Protein AF-A0A7S0M9X7-F1 (afdb_monomer_lite)

Organism: NCBI:txid233186

Structure (mmCIF, N/CA/C/O backbone):
data_AF-A0A7S0M9X7-F1
#
_entry.id   AF-A0A7S0M9X7-F1
#
loop_
_atom_site.group_PDB
_atom_site.id
_atom_site.type_symbol
_atom_site.label_atom_id
_atom_site.label_alt_id
_atom_site.label_comp_id
_atom_site.label_asym_id
_atom_site.label_entity_id
_atom_site.label_seq_id
_atom_site.pdbx_PDB_ins_code
_atom_site.Cartn_x
_atom_site.Cartn_y
_atom_site.Cartn_z
_atom_site.occupancy
_atom_site.B_iso_or_equiv
_atom_site.auth_seq_id
_atom_site.auth_comp_id
_atom_site.auth_asym_id
_atom_site.auth_atom_id
_atom_site.pdbx_PDB_model_num
ATOM 1 N N . VAL A 1 1 ? 38.190 -11.365 -21.928 1.00 53.28 1 VAL A N 1
ATOM 2 C CA . VAL A 1 1 ? 38.421 -10.096 -21.186 1.00 53.28 1 VAL A CA 1
ATOM 3 C C . VAL A 1 1 ? 38.554 -8.890 -22.123 1.00 53.28 1 VAL A C 1
ATOM 5 O O . VAL A 1 1 ? 37.734 -7.995 -22.016 1.00 53.28 1 VAL A O 1
ATOM 8 N N . PHE A 1 2 ? 39.485 -8.862 -23.089 1.00 57.75 2 PHE A N 1
ATOM 9 C CA . PHE A 1 2 ? 39.664 -7.697 -23.986 1.00 57.75 2 PHE A CA 1
ATOM 10 C C . PHE A 1 2 ? 38.652 -7.567 -25.145 1.00 57.75 2 PHE A C 1
ATOM 12 O O . PHE A 1 2 ? 38.450 -6.466 -25.642 1.00 57.75 2 PHE A O 1
ATOM 19 N N . GLY A 1 3 ? 37.997 -8.655 -25.566 1.00 62.00 3 GLY A N 1
ATOM 20 C CA . GLY A 1 3 ? 37.089 -8.642 -26.727 1.00 62.00 3 GLY A CA 1
ATOM 21 C C . GLY A 1 3 ? 35.617 -8.339 -26.432 1.00 62.00 3 GLY A C 1
ATOM 22 O O . GLY A 1 3 ? 34.885 -8.014 -27.351 1.00 62.00 3 GLY A O 1
ATOM 23 N N . GLU A 1 4 ? 35.181 -8.432 -25.176 1.00 66.56 4 GLU A N 1
ATOM 24 C CA . GLU A 1 4 ? 33.763 -8.300 -24.791 1.00 66.56 4 GLU A CA 1
ATOM 25 C C . GLU A 1 4 ? 33.541 -7.059 -23.917 1.00 66.56 4 GLU A C 1
ATOM 27 O O . GLU A 1 4 ? 32.648 -6.257 -24.170 1.00 66.56 4 GLU A O 1
ATOM 32 N N . ILE A 1 5 ? 34.444 -6.814 -22.962 1.00 75.38 5 ILE A N 1
ATOM 33 C CA . ILE A 1 5 ? 34.309 -5.731 -21.979 1.00 75.38 5 ILE A CA 1
ATOM 34 C C . ILE A 1 5 ? 34.553 -4.355 -22.612 1.00 75.38 5 ILE A C 1
ATOM 36 O O . ILE A 1 5 ? 33.823 -3.411 -22.328 1.00 75.38 5 ILE A O 1
ATOM 40 N N . ILE A 1 6 ? 35.551 -4.228 -23.494 1.00 72.88 6 ILE A N 1
ATOM 41 C CA . ILE A 1 6 ? 35.864 -2.963 -24.180 1.00 72.88 6 ILE A CA 1
ATOM 42 C C . ILE A 1 6 ? 34.724 -2.535 -25.115 1.00 72.88 6 ILE A C 1
ATOM 44 O O . ILE A 1 6 ? 34.243 -1.409 -24.965 1.00 72.88 6 ILE A O 1
ATOM 48 N N . PRO A 1 7 ? 34.233 -3.386 -26.038 1.00 69.19 7 PRO A N 1
ATOM 49 C CA . PRO A 1 7 ? 33.110 -2.992 -26.880 1.00 69.19 7 PRO A CA 1
ATOM 50 C C . PRO A 1 7 ? 31.831 -2.759 -26.072 1.00 69.19 7 PRO A C 1
ATOM 52 O O . PRO A 1 7 ? 31.109 -1.810 -26.373 1.00 69.19 7 PRO A O 1
ATOM 55 N N . GLN A 1 8 ? 31.581 -3.522 -25.003 1.00 71.44 8 GLN A N 1
ATOM 56 C CA . GLN A 1 8 ? 30.425 -3.298 -24.132 1.00 71.44 8 GLN A CA 1
ATOM 57 C C . GLN A 1 8 ? 30.513 -1.965 -23.363 1.00 71.44 8 GLN A C 1
ATOM 59 O O . GLN A 1 8 ? 29.513 -1.253 -23.272 1.00 71.44 8 GLN A O 1
ATOM 64 N N . ALA A 1 9 ? 31.698 -1.575 -22.878 1.00 73.50 9 ALA A N 1
ATOM 65 C CA . ALA A 1 9 ? 31.929 -0.299 -22.192 1.00 73.50 9 ALA A CA 1
ATOM 66 C C . ALA A 1 9 ? 31.863 0.920 -23.137 1.00 73.50 9 ALA A C 1
ATOM 68 O O . ALA A 1 9 ? 31.381 1.993 -22.769 1.00 73.50 9 ALA A O 1
ATOM 69 N N . VAL A 1 10 ? 32.323 0.767 -24.382 1.00 69.81 10 VAL A N 1
ATOM 70 C CA . VAL A 1 10 ? 32.195 1.809 -25.413 1.00 69.81 10 VAL A CA 1
ATOM 71 C C . VAL A 1 10 ? 30.734 1.963 -25.830 1.00 69.81 10 VAL A C 1
ATOM 73 O O . VAL A 1 10 ? 30.239 3.089 -25.922 1.00 69.81 10 VAL A O 1
ATOM 76 N N . CYS A 1 11 ? 30.012 0.851 -25.995 1.00 68.81 11 CYS A N 1
ATOM 77 C CA . CYS A 1 11 ? 28.581 0.881 -26.272 1.00 68.81 11 CYS A CA 1
ATOM 78 C C . CYS A 1 11 ? 27.810 1.551 -25.132 1.00 68.81 11 CYS A C 1
ATOM 80 O O . CYS A 1 11 ? 26.945 2.376 -25.403 1.00 68.81 11 CYS A O 1
ATOM 82 N N . THR A 1 12 ? 28.140 1.307 -23.859 1.00 69.81 12 THR A N 1
ATOM 83 C CA . THR A 1 12 ? 27.415 1.948 -22.753 1.00 69.81 12 THR A CA 1
ATOM 84 C C . THR A 1 12 ? 27.592 3.466 -22.689 1.00 69.81 12 THR A C 1
ATOM 86 O O . THR A 1 12 ? 26.626 4.144 -22.327 1.00 69.81 12 THR A O 1
ATOM 89 N N . LYS A 1 13 ? 28.758 3.995 -23.097 1.00 72.31 13 LYS A N 1
ATOM 90 C CA . LYS A 1 13 ? 29.074 5.437 -23.121 1.00 72.31 13 LYS A CA 1
ATOM 91 C C . LYS A 1 13 ? 28.600 6.166 -24.390 1.00 72.31 13 LYS A C 1
ATOM 93 O O . LYS A 1 13 ? 28.197 7.321 -24.301 1.00 72.31 13 LYS A O 1
ATOM 98 N N . TYR A 1 14 ? 28.609 5.506 -25.552 1.00 72.38 14 TYR A N 1
ATOM 99 C CA . TYR A 1 14 ? 28.282 6.098 -26.864 1.00 72.38 14 TYR A CA 1
ATOM 100 C C . TYR A 1 14 ? 27.041 5.473 -27.531 1.00 72.38 14 TYR A C 1
ATOM 102 O O . TYR A 1 14 ? 26.893 5.504 -28.753 1.00 72.38 14 TYR A O 1
ATOM 110 N N . ARG A 1 15 ? 26.123 4.933 -26.722 1.00 71.12 15 ARG A N 1
ATOM 111 C CA . ARG A 1 15 ? 24.883 4.246 -27.137 1.00 71.12 15 ARG A CA 1
ATOM 112 C C . ARG A 1 15 ? 24.071 5.012 -28.196 1.00 71.12 15 ARG A C 1
ATOM 114 O O . ARG A 1 15 ? 23.647 4.424 -29.183 1.00 71.12 15 ARG A O 1
ATOM 121 N N . LEU A 1 16 ? 23.894 6.321 -28.007 1.00 73.31 16 LEU A N 1
ATOM 122 C CA . LEU A 1 16 ? 23.090 7.194 -28.876 1.00 73.31 16 LEU A CA 1
ATOM 123 C C . LEU A 1 16 ? 23.703 7.420 -30.275 1.00 73.31 16 LEU A C 1
ATOM 125 O O . LEU A 1 16 ? 23.039 7.101 -31.260 1.00 73.31 16 LEU A O 1
ATOM 129 N N . PRO A 1 17 ? 24.947 7.925 -30.420 1.00 77.31 17 PRO A N 1
ATOM 130 C CA . PRO A 1 17 ? 25.533 8.163 -31.743 1.00 77.31 17 PRO A CA 1
ATOM 131 C C . PRO A 1 17 ? 25.838 6.868 -32.509 1.00 77.31 17 PRO A C 1
ATOM 133 O O . PRO A 1 17 ? 25.660 6.820 -33.725 1.00 77.31 17 PRO A O 1
ATOM 136 N N . ILE A 1 18 ? 26.251 5.801 -31.815 1.00 76.81 18 ILE A N 1
ATOM 137 C CA . ILE A 1 18 ? 26.500 4.495 -32.445 1.00 76.81 18 ILE A CA 1
ATOM 138 C C . ILE A 1 18 ? 25.176 3.874 -32.905 1.00 76.81 18 ILE A C 1
ATOM 140 O O . ILE A 1 18 ? 25.090 3.383 -34.029 1.00 76.81 18 ILE A O 1
ATOM 144 N N . GLY A 1 19 ? 24.129 3.955 -32.077 1.00 78.38 19 GLY A N 1
ATOM 145 C CA . GLY A 1 19 ? 22.786 3.506 -32.441 1.00 78.38 19 GLY A CA 1
ATOM 146 C C . GLY A 1 19 ? 22.220 4.254 -33.650 1.00 78.38 19 GLY A C 1
ATOM 147 O O . GLY A 1 19 ? 21.658 3.625 -34.541 1.00 78.38 19 GLY A O 1
ATOM 148 N N . ALA A 1 20 ? 22.434 5.572 -33.736 1.00 80.75 20 ALA A N 1
ATOM 149 C CA . ALA A 1 20 ? 22.001 6.372 -34.882 1.00 80.75 20 ALA A CA 1
ATOM 150 C C . ALA A 1 20 ? 22.683 5.940 -36.192 1.00 80.75 20 ALA A C 1
ATOM 152 O O . ALA A 1 20 ? 22.018 5.803 -37.216 1.00 80.75 20 ALA A O 1
ATOM 153 N N . ASN A 1 21 ? 23.991 5.663 -36.164 1.00 83.62 21 ASN A N 1
ATOM 154 C CA . ASN A 1 21 ? 24.722 5.236 -37.358 1.00 83.62 21 ASN A CA 1
ATOM 155 C C . ASN A 1 21 ? 24.398 3.790 -37.780 1.00 83.62 21 ASN A C 1
ATOM 157 O O . ASN A 1 21 ? 24.467 3.455 -38.959 1.00 83.62 21 ASN A O 1
ATOM 161 N N . LEU A 1 22 ? 24.023 2.925 -36.835 1.00 83.56 22 LEU A N 1
ATOM 162 C CA . LEU A 1 22 ? 23.587 1.554 -37.122 1.00 83.56 22 LEU A CA 1
ATOM 163 C C . LEU A 1 22 ? 22.091 1.450 -37.446 1.00 83.56 22 LEU A C 1
ATOM 165 O O . LEU A 1 22 ? 21.636 0.370 -37.821 1.00 83.56 22 LEU A O 1
ATOM 169 N N . ALA A 1 23 ? 21.327 2.543 -37.348 1.00 83.00 23 ALA A N 1
ATOM 170 C CA . ALA A 1 23 ? 19.881 2.520 -37.542 1.00 83.00 23 ALA A CA 1
ATOM 171 C C . ALA A 1 23 ? 19.498 1.904 -38.896 1.00 83.00 23 ALA A C 1
ATOM 173 O O . ALA A 1 23 ? 18.665 1.004 -38.940 1.00 83.00 23 ALA A O 1
ATOM 174 N N . TRP A 1 24 ? 20.152 2.303 -39.991 1.00 87.75 24 TRP A N 1
ATOM 175 C CA . TRP A 1 24 ? 19.843 1.777 -41.328 1.00 87.75 24 TRP A CA 1
ATOM 176 C C . TRP A 1 24 ? 20.016 0.248 -41.428 1.00 87.75 24 TRP A C 1
ATOM 178 O O . TRP A 1 24 ? 19.202 -0.424 -42.059 1.00 87.75 24 TRP A O 1
ATOM 188 N N . LEU A 1 25 ? 21.032 -0.309 -40.759 1.00 88.00 25 LEU A N 1
ATOM 189 C CA . LEU A 1 25 ? 21.290 -1.748 -40.714 1.00 88.00 25 LEU A CA 1
ATOM 190 C C . LEU A 1 25 ? 20.208 -2.474 -39.907 1.00 88.00 25 LEU A C 1
ATOM 192 O O . LEU A 1 25 ? 19.740 -3.532 -40.320 1.00 88.00 25 LEU A O 1
ATOM 196 N N . VAL A 1 26 ? 19.789 -1.893 -38.779 1.00 86.94 26 VAL A N 1
ATOM 197 C CA . VAL A 1 26 ? 18.708 -2.438 -37.944 1.00 86.94 26 VAL A CA 1
ATOM 198 C C . VAL A 1 26 ? 17.391 -2.458 -38.715 1.00 86.94 26 VAL A C 1
ATOM 200 O O . VAL A 1 26 ? 16.707 -3.474 -38.697 1.00 86.94 26 VAL A O 1
ATOM 203 N N . TRP A 1 27 ? 17.063 -1.392 -39.449 1.00 87.25 27 TRP A N 1
ATOM 204 C CA . TRP A 1 27 ? 15.866 -1.338 -40.296 1.00 87.25 27 TRP A CA 1
ATOM 205 C C . TRP A 1 27 ? 15.878 -2.413 -41.393 1.00 87.25 27 TRP A C 1
ATOM 207 O O . TRP A 1 27 ? 14.858 -3.060 -41.631 1.00 87.25 27 TRP A O 1
ATOM 217 N N . LEU A 1 28 ? 17.032 -2.655 -42.025 1.00 91.12 28 LEU A N 1
ATOM 218 C CA . LEU A 1 28 ? 17.194 -3.721 -43.019 1.00 91.12 28 LEU A CA 1
ATOM 219 C C . LEU A 1 28 ? 17.008 -5.107 -42.388 1.00 91.12 28 LEU A C 1
ATOM 221 O O . LEU A 1 28 ? 16.245 -5.927 -42.900 1.00 91.12 28 LEU A O 1
ATOM 225 N N . LEU A 1 29 ? 17.665 -5.354 -41.252 1.00 88.00 29 LEU A N 1
ATOM 226 C CA . LEU A 1 29 ? 17.556 -6.613 -40.518 1.00 88.00 29 LEU A CA 1
ATOM 227 C C . LEU A 1 29 ? 16.116 -6.857 -40.047 1.00 88.00 29 LEU A C 1
ATOM 229 O O . LEU A 1 29 ? 15.609 -7.967 -40.171 1.00 88.00 29 LEU A O 1
ATOM 233 N N . GLN A 1 30 ? 15.444 -5.812 -39.561 1.00 87.88 30 GLN A N 1
ATOM 234 C CA . GLN A 1 30 ? 14.049 -5.858 -39.145 1.00 87.88 30 GLN A CA 1
ATOM 235 C C . GLN A 1 30 ? 13.146 -6.216 -40.321 1.00 87.88 30 GLN A C 1
ATOM 237 O O . GLN A 1 30 ? 12.300 -7.085 -40.158 1.00 87.88 30 GLN A O 1
ATOM 242 N N . GLY A 1 31 ? 13.353 -5.628 -41.503 1.00 90.25 31 GLY A N 1
ATOM 243 C CA . GLY A 1 31 ? 12.614 -5.990 -42.715 1.00 90.25 31 GLY A CA 1
ATOM 244 C C . GLY A 1 31 ? 12.816 -7.450 -43.133 1.00 90.25 31 GLY A C 1
ATOM 245 O O . GLY A 1 31 ? 11.859 -8.109 -43.534 1.00 90.25 31 GLY A O 1
ATOM 246 N N . LEU A 1 32 ? 14.036 -7.977 -42.990 1.00 91.94 32 LEU A N 1
ATOM 247 C CA . LEU A 1 32 ? 14.367 -9.363 -43.337 1.00 91.94 32 LEU A CA 1
ATOM 248 C C . LEU A 1 32 ? 13.815 -10.377 -42.324 1.00 91.94 32 LEU A C 1
ATOM 250 O O . LEU A 1 32 ? 13.372 -11.455 -42.714 1.00 91.94 32 LEU A O 1
ATOM 254 N N . LEU A 1 33 ? 13.811 -10.034 -41.035 1.00 88.81 33 LEU A N 1
ATOM 255 C CA . LEU A 1 33 ? 13.262 -10.882 -39.974 1.00 88.81 33 LEU A CA 1
ATOM 256 C C . LEU A 1 33 ? 11.738 -10.793 -39.872 1.00 88.81 33 LEU A C 1
ATOM 258 O O . LEU A 1 33 ? 11.120 -11.760 -39.436 1.00 88.81 33 LEU A O 1
ATOM 262 N N . LEU A 1 34 ? 11.118 -9.686 -40.288 1.00 89.00 34 LEU A N 1
ATOM 263 C CA . LEU A 1 34 ? 9.667 -9.477 -40.237 1.00 89.00 34 LEU A CA 1
ATOM 264 C C . LEU A 1 34 ? 8.829 -10.636 -40.809 1.00 89.00 34 LEU A C 1
ATOM 266 O O . LEU A 1 34 ? 7.905 -11.067 -40.117 1.00 89.00 34 LEU A O 1
ATOM 270 N N . PRO A 1 35 ? 9.122 -11.193 -42.005 1.00 90.25 35 PRO A N 1
ATOM 271 C CA . PRO A 1 35 ? 8.338 -12.296 -42.565 1.00 90.25 35 PRO A CA 1
ATOM 272 C C . PRO A 1 35 ? 8.391 -13.581 -41.731 1.00 90.25 35 PRO A C 1
ATOM 274 O O . PRO A 1 35 ? 7.488 -14.403 -41.843 1.00 90.25 35 PRO A O 1
ATOM 277 N N . ILE A 1 36 ? 9.420 -13.759 -40.897 1.00 89.88 36 ILE A N 1
ATOM 278 C CA . ILE A 1 36 ? 9.588 -14.928 -40.022 1.00 89.88 36 ILE A CA 1
ATOM 279 C C . ILE A 1 36 ? 9.057 -14.627 -38.616 1.00 89.88 36 ILE A C 1
ATOM 281 O O . ILE A 1 36 ? 8.385 -15.454 -38.007 1.00 89.88 36 ILE A O 1
ATOM 285 N N . ALA A 1 37 ? 9.313 -13.426 -38.102 1.00 88.44 37 ALA A N 1
ATOM 286 C CA . ALA A 1 37 ? 8.869 -13.001 -36.783 1.00 88.44 37 ALA A CA 1
ATOM 287 C C . ALA A 1 37 ? 7.341 -12.872 -36.706 1.00 88.44 37 ALA A C 1
ATOM 289 O O . ALA A 1 37 ? 6.748 -13.261 -35.704 1.00 88.44 37 ALA A O 1
ATOM 290 N N . TYR A 1 38 ? 6.692 -12.386 -37.770 1.00 88.50 38 TYR A N 1
ATOM 291 C CA . TYR A 1 38 ? 5.239 -12.221 -37.817 1.00 88.50 38 TYR A CA 1
ATOM 292 C C . TYR A 1 38 ? 4.448 -13.532 -37.631 1.00 88.50 38 TYR A C 1
ATOM 294 O O . TYR A 1 38 ? 3.565 -13.560 -36.773 1.00 88.50 38 TYR A O 1
ATOM 302 N N . PRO A 1 39 ? 4.723 -14.632 -38.365 1.00 90.81 39 PRO A N 1
ATOM 303 C CA . PRO A 1 39 ? 4.006 -15.886 -38.153 1.00 90.81 39 PRO A CA 1
ATOM 304 C C . PRO A 1 39 ? 4.297 -16.498 -36.781 1.00 90.81 39 PRO A C 1
ATOM 306 O O . PRO A 1 39 ? 3.381 -17.041 -36.175 1.00 90.81 39 PRO A O 1
ATOM 309 N N . ILE A 1 40 ? 5.525 -16.376 -36.261 1.00 88.81 40 ILE A N 1
ATOM 310 C CA . ILE A 1 40 ? 5.866 -16.861 -34.915 1.00 88.81 40 ILE A CA 1
ATOM 311 C C . ILE A 1 40 ? 5.067 -16.099 -33.854 1.00 88.81 40 ILE A C 1
ATOM 313 O O . ILE A 1 40 ? 4.446 -16.730 -33.003 1.00 88.81 40 ILE A O 1
ATOM 317 N N . ALA A 1 41 ? 5.037 -14.765 -33.934 1.00 84.62 41 ALA A N 1
ATOM 318 C CA . ALA A 1 41 ? 4.253 -13.929 -33.029 1.00 84.62 41 ALA A CA 1
ATOM 319 C C . ALA A 1 41 ? 2.766 -14.295 -33.097 1.00 84.62 41 ALA A C 1
ATOM 321 O O . ALA A 1 41 ? 2.153 -14.572 -32.077 1.00 84.62 41 ALA A O 1
ATOM 322 N N . ARG A 1 42 ? 2.215 -14.436 -34.307 1.00 83.75 42 ARG A N 1
ATOM 323 C CA . ARG A 1 42 ? 0.804 -14.783 -34.507 1.00 83.75 42 ARG A CA 1
ATOM 324 C C . ARG A 1 42 ? 0.437 -16.175 -33.983 1.00 83.75 42 ARG A C 1
ATOM 326 O O . ARG A 1 42 ? -0.672 -16.365 -33.495 1.00 83.75 42 ARG A O 1
ATOM 333 N N . VAL A 1 43 ? 1.340 -17.150 -34.091 1.00 86.88 43 VAL A N 1
ATOM 334 C CA . VAL A 1 43 ? 1.149 -18.491 -33.513 1.00 86.88 43 VAL A CA 1
ATOM 335 C C . VAL A 1 43 ? 1.217 -18.435 -31.990 1.00 86.88 43 VAL A C 1
ATOM 337 O O . VAL A 1 43 ? 0.409 -19.083 -31.330 1.00 86.88 43 VAL A O 1
ATOM 340 N N . LEU A 1 44 ? 2.141 -17.651 -31.432 1.00 83.31 44 LEU A N 1
ATOM 341 C CA . LEU A 1 44 ? 2.258 -17.460 -29.991 1.00 83.31 44 LEU A CA 1
ATOM 342 C C . LEU A 1 44 ? 1.016 -16.767 -29.421 1.00 83.31 44 LEU A C 1
ATOM 344 O O . LEU A 1 44 ? 0.472 -17.249 -28.436 1.00 83.31 44 LEU A O 1
ATOM 348 N N . ASP A 1 45 ? 0.522 -15.719 -30.081 1.00 82.25 45 ASP A N 1
ATOM 349 C CA . ASP A 1 45 ? -0.709 -15.012 -29.710 1.00 82.25 45 ASP A CA 1
ATOM 350 C C . ASP A 1 45 ? -1.933 -15.941 -29.775 1.00 82.25 45 ASP A C 1
ATOM 352 O O . ASP A 1 45 ? -2.820 -15.881 -28.927 1.00 82.25 45 ASP A O 1
ATOM 356 N N . TRP A 1 46 ? -1.976 -16.852 -30.756 1.00 80.25 46 TRP A N 1
ATOM 357 C CA . TRP A 1 46 ? -3.046 -17.846 -30.858 1.00 80.25 46 T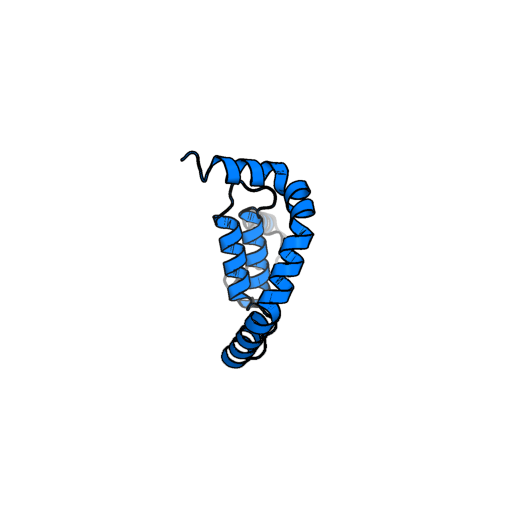RP A CA 1
ATOM 358 C C . TRP A 1 46 ? -2.955 -18.929 -29.773 1.00 80.25 46 TRP A C 1
ATOM 360 O O . TRP A 1 46 ? -3.980 -19.394 -29.282 1.00 80.25 46 TRP A O 1
ATOM 370 N N . ALA A 1 47 ? -1.738 -19.315 -29.376 1.00 79.31 47 ALA A N 1
ATOM 371 C CA . ALA A 1 47 ? -1.494 -20.318 -28.342 1.00 79.31 47 ALA A CA 1
ATOM 372 C C . ALA A 1 47 ? -1.659 -19.777 -26.909 1.00 79.31 47 ALA A C 1
ATOM 374 O O . ALA A 1 47 ? -2.117 -20.514 -26.037 1.00 79.31 47 ALA A O 1
ATOM 375 N N . LEU A 1 48 ? -1.289 -18.516 -26.654 1.00 72.50 48 LEU A N 1
ATOM 376 C CA . LEU A 1 48 ? -1.431 -17.852 -25.349 1.00 72.50 48 LEU A CA 1
ATOM 377 C C . LEU A 1 48 ? -2.822 -17.231 -25.144 1.00 72.50 48 LEU A C 1
ATOM 379 O O . LEU A 1 48 ? -3.187 -16.943 -24.005 1.00 72.50 48 LEU A O 1
ATOM 383 N N . GLY A 1 49 ? -3.611 -17.090 -26.214 1.00 58.38 49 GLY A N 1
ATOM 384 C CA . GLY A 1 49 ? -4.910 -16.423 -26.193 1.00 58.38 49 GLY A CA 1
ATOM 385 C C . GLY A 1 49 ? -4.767 -14.905 -26.288 1.00 58.38 49 GLY A C 1
ATOM 386 O O . GLY A 1 49 ? -3.749 -14.339 -25.889 1.00 58.38 49 GLY A O 1
ATOM 387 N N . GLU A 1 50 ? -5.789 -14.246 -26.850 1.00 59.50 50 GLU A N 1
ATOM 388 C CA . GLU A 1 50 ? -5.849 -12.787 -26.987 1.00 59.50 50 GLU A CA 1
ATOM 389 C C . GLU A 1 50 ? -5.434 -12.133 -25.676 1.00 59.50 50 GLU A C 1
ATOM 391 O O . GLU A 1 50 ? -6.060 -12.391 -24.648 1.00 59.50 50 GLU A O 1
ATOM 396 N N . ASN A 1 51 ? -4.360 -11.337 -25.736 1.00 55.91 51 ASN A N 1
ATOM 397 C CA . ASN A 1 51 ? -3.806 -10.576 -24.626 1.00 55.91 51 ASN A CA 1
ATOM 398 C C . ASN A 1 51 ? -4.922 -10.159 -23.672 1.00 55.91 51 ASN A C 1
ATOM 400 O O . ASN A 1 51 ? -5.673 -9.223 -23.960 1.00 55.91 51 ASN A O 1
ATOM 404 N N . HIS A 1 52 ? -5.034 -10.856 -22.538 1.00 54.25 52 HIS A N 1
ATOM 405 C CA . HIS A 1 52 ? -5.786 -10.312 -21.429 1.00 54.25 52 HIS A CA 1
ATOM 406 C C . HIS A 1 52 ? -5.195 -8.914 -21.230 1.00 54.25 52 HIS A C 1
ATOM 408 O O . HIS A 1 52 ? -3.973 -8.822 -21.059 1.00 54.25 52 HIS A O 1
ATOM 414 N N . PRO A 1 53 ? -5.986 -7.822 -21.299 1.00 52.12 53 PRO A N 1
ATOM 415 C CA . PRO A 1 53 ? -5.493 -6.547 -20.808 1.00 52.12 53 PRO A CA 1
ATOM 416 C C . PRO A 1 53 ? -4.960 -6.878 -19.425 1.00 52.12 53 PRO A C 1
ATOM 418 O O . PRO A 1 53 ? -5.697 -7.495 -18.654 1.00 52.12 53 PRO A O 1
ATOM 421 N N . THR A 1 54 ? -3.671 -6.631 -19.182 1.00 55.41 54 THR A N 1
ATOM 422 C CA . THR A 1 54 ? -2.967 -7.029 -17.960 1.00 55.41 54 THR A CA 1
ATOM 423 C C . THR A 1 54 ? -3.557 -6.243 -16.794 1.00 55.41 54 THR A C 1
ATOM 425 O O . THR A 1 54 ? -2.984 -5.281 -16.289 1.00 55.41 54 THR A O 1
ATOM 428 N N . MET A 1 55 ? -4.776 -6.607 -16.421 1.00 56.12 55 MET A N 1
ATOM 429 C CA . MET A 1 55 ? -5.490 -6.200 -15.239 1.00 56.12 55 MET A CA 1
ATOM 430 C C . MET A 1 55 ? -4.809 -6.992 -14.146 1.00 56.12 55 MET A C 1
ATOM 432 O O . MET A 1 55 ? -5.258 -8.074 -13.774 1.00 56.12 55 MET A O 1
ATOM 436 N N . TYR A 1 56 ? -3.660 -6.481 -13.708 1.00 59.72 56 TYR A N 1
ATOM 437 C CA . TYR A 1 56 ? -2.970 -7.050 -12.573 1.00 59.72 56 TYR A CA 1
ATOM 438 C C . TYR A 1 56 ? -3.960 -7.121 -11.422 1.00 59.72 56 TYR A C 1
ATOM 440 O O . TYR A 1 56 ? -4.595 -6.126 -11.046 1.00 59.72 56 TYR A O 1
ATOM 448 N N . ARG A 1 57 ? -4.123 -8.320 -10.868 1.00 68.69 57 ARG A N 1
ATOM 449 C CA . ARG A 1 57 ? -4.988 -8.488 -9.707 1.00 68.69 57 ARG A CA 1
ATOM 450 C C . ARG A 1 57 ? -4.388 -7.678 -8.558 1.00 68.69 57 ARG A C 1
ATOM 452 O O . ARG A 1 57 ? -3.173 -7.545 -8.454 1.00 68.69 57 ARG A O 1
ATOM 459 N N . ARG A 1 58 ? -5.212 -7.169 -7.638 1.00 71.62 58 ARG A N 1
ATOM 460 C CA . ARG A 1 58 ? -4.717 -6.398 -6.476 1.00 71.62 58 ARG A CA 1
ATOM 461 C C . ARG A 1 58 ? -3.610 -7.129 -5.701 1.00 71.62 58 ARG A C 1
ATOM 463 O O . ARG A 1 58 ? -2.658 -6.497 -5.265 1.00 71.62 58 ARG A O 1
ATOM 470 N N . ALA A 1 59 ? -3.704 -8.455 -5.589 1.00 73.75 59 ALA A N 1
ATOM 471 C CA . ALA A 1 59 ? -2.668 -9.287 -4.976 1.00 73.75 59 ALA A CA 1
ATOM 472 C C . ALA A 1 59 ? -1.333 -9.259 -5.749 1.00 73.75 59 ALA A C 1
ATOM 474 O O . ALA A 1 59 ? -0.275 -9.189 -5.133 1.00 73.75 59 ALA A O 1
ATOM 475 N N . GLU A 1 60 ? -1.376 -9.254 -7.082 1.00 75.56 60 GLU A N 1
ATOM 476 C CA . GLU A 1 60 ? -0.186 -9.167 -7.938 1.00 75.56 60 GLU A CA 1
ATOM 477 C C . GLU A 1 60 ? 0.430 -7.769 -7.884 1.00 75.56 60 GLU A C 1
ATOM 479 O O . GLU A 1 60 ? 1.637 -7.644 -7.726 1.00 75.56 60 GLU A O 1
ATOM 484 N N . LEU A 1 61 ? -0.389 -6.711 -7.920 1.00 74.31 61 LEU A N 1
ATOM 485 C CA . LEU A 1 61 ? 0.078 -5.330 -7.737 1.00 74.31 61 LEU A CA 1
ATOM 486 C C . LEU A 1 61 ? 0.755 -5.135 -6.374 1.00 74.31 61 LEU A C 1
ATOM 488 O O . LEU A 1 61 ? 1.776 -4.452 -6.284 1.00 74.31 61 LEU A O 1
ATOM 492 N N . LYS A 1 62 ? 0.219 -5.762 -5.319 1.00 77.81 62 LYS A N 1
ATOM 493 C CA . LYS A 1 62 ? 0.796 -5.715 -3.971 1.00 77.81 62 LYS A CA 1
ATOM 494 C C . LYS A 1 62 ? 2.161 -6.395 -3.940 1.00 77.81 62 LYS A C 1
ATOM 496 O O . LYS A 1 62 ? 3.103 -5.839 -3.384 1.00 77.81 62 LYS A O 1
ATOM 501 N N . GLU A 1 63 ? 2.278 -7.559 -4.572 1.00 77.44 63 GLU A N 1
ATOM 502 C CA . GLU A 1 63 ? 3.540 -8.292 -4.643 1.00 77.44 63 GLU A CA 1
ATOM 503 C C . GLU A 1 63 ? 4.579 -7.573 -5.514 1.00 77.44 63 GLU A C 1
ATOM 505 O O . GLU A 1 63 ? 5.726 -7.439 -5.099 1.00 77.44 63 GLU A O 1
ATOM 510 N N . LEU A 1 64 ? 4.176 -7.011 -6.655 1.00 76.81 64 LEU A N 1
ATOM 511 C CA . LEU A 1 64 ? 5.049 -6.191 -7.498 1.00 76.81 64 LEU A CA 1
ATOM 512 C C . LEU A 1 64 ? 5.566 -4.963 -6.744 1.00 76.81 64 LEU A C 1
ATOM 514 O O . LEU A 1 64 ? 6.760 -4.677 -6.786 1.00 76.81 64 LEU A O 1
ATOM 518 N N . THR A 1 65 ? 4.695 -4.263 -6.014 1.00 75.31 65 THR A N 1
ATOM 519 C CA . THR A 1 65 ? 5.087 -3.099 -5.200 1.00 75.31 65 THR A CA 1
ATOM 520 C C . THR A 1 65 ? 6.038 -3.507 -4.073 1.00 75.31 65 THR A C 1
ATOM 522 O O . THR A 1 65 ? 7.010 -2.808 -3.792 1.00 75.31 65 THR A O 1
ATOM 525 N N . ARG A 1 66 ? 5.807 -4.675 -3.458 1.00 74.56 66 ARG A N 1
ATOM 526 C CA . ARG A 1 66 ? 6.682 -5.232 -2.421 1.00 74.56 66 ARG A CA 1
ATOM 527 C C . ARG A 1 66 ? 8.068 -5.581 -2.967 1.00 74.56 66 ARG A C 1
ATOM 529 O O . ARG A 1 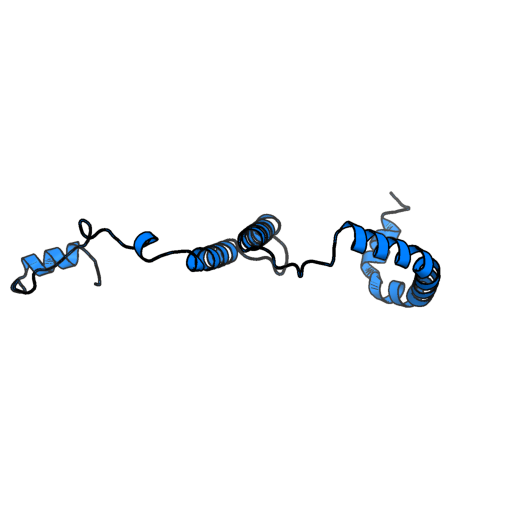66 ? 9.056 -5.258 -2.319 1.00 74.56 66 ARG A O 1
ATOM 536 N N . GLN A 1 67 ? 8.147 -6.199 -4.145 1.00 70.50 67 GLN A N 1
ATOM 537 C CA . GLN A 1 67 ? 9.415 -6.544 -4.800 1.00 70.50 67 GLN A CA 1
ATOM 538 C C . GLN A 1 67 ? 10.219 -5.286 -5.163 1.00 70.50 67 GLN A C 1
ATOM 540 O O . GLN A 1 67 ? 11.389 -5.180 -4.805 1.00 70.50 67 GLN A O 1
ATOM 545 N N . HIS A 1 68 ? 9.568 -4.265 -5.735 1.00 69.38 68 HIS A N 1
ATOM 546 C CA . HIS A 1 68 ? 10.223 -2.991 -6.067 1.00 69.38 68 HIS A CA 1
ATOM 547 C C . HIS A 1 68 ? 10.731 -2.215 -4.840 1.00 69.38 68 HIS A C 1
ATOM 549 O O . HIS A 1 68 ? 11.683 -1.447 -4.970 1.00 69.38 68 HIS A O 1
ATOM 555 N N . GLY A 1 69 ? 10.123 -2.412 -3.665 1.00 62.34 69 GLY A N 1
ATOM 556 C CA . GLY A 1 69 ? 10.596 -1.837 -2.403 1.00 62.34 69 GLY A CA 1
ATOM 557 C C . GLY A 1 69 ? 11.750 -2.591 -1.740 1.00 62.34 69 GLY A C 1
ATOM 558 O O . GLY A 1 69 ? 12.460 -2.001 -0.934 1.00 62.34 69 GLY A O 1
ATOM 559 N N . ILE A 1 70 ? 11.936 -3.882 -2.043 1.00 58.41 70 ILE A N 1
ATOM 560 C CA . ILE A 1 70 ? 12.991 -4.723 -1.446 1.00 58.41 70 ILE A CA 1
ATOM 561 C C . ILE A 1 70 ? 14.271 -4.691 -2.287 1.00 58.41 70 ILE A C 1
ATOM 563 O O . ILE A 1 70 ? 15.368 -4.669 -1.736 1.00 58.41 70 ILE A O 1
ATOM 567 N N . ASP A 1 71 ? 14.147 -4.649 -3.613 1.00 55.69 71 ASP A N 1
ATOM 568 C CA . ASP A 1 71 ? 15.286 -4.867 -4.514 1.00 55.69 71 ASP A CA 1
ATOM 569 C C . ASP A 1 71 ? 16.164 -3.625 -4.737 1.00 55.69 71 ASP A C 1
ATOM 571 O O . ASP A 1 71 ? 17.157 -3.679 -5.463 1.00 55.69 71 ASP A O 1
ATOM 575 N N . ASN A 1 72 ? 15.804 -2.475 -4.161 1.00 53.84 72 ASN A N 1
ATOM 576 C CA . ASN A 1 72 ? 16.257 -1.199 -4.699 1.00 53.84 72 ASN A CA 1
ATOM 577 C C . ASN A 1 72 ? 16.498 -0.136 -3.612 1.00 53.84 72 ASN A C 1
ATOM 579 O O . ASN A 1 72 ? 16.010 0.989 -3.673 1.00 53.84 72 ASN A O 1
ATOM 583 N N . GLU A 1 73 ? 17.316 -0.489 -2.619 1.00 54.84 73 GLU A N 1
ATOM 584 C CA . GLU A 1 73 ? 17.747 0.420 -1.543 1.00 54.84 73 GLU A CA 1
ATOM 585 C C . GLU A 1 73 ? 18.631 1.590 -2.050 1.00 54.84 73 GLU A C 1
ATOM 587 O O . GLU A 1 73 ? 18.877 2.534 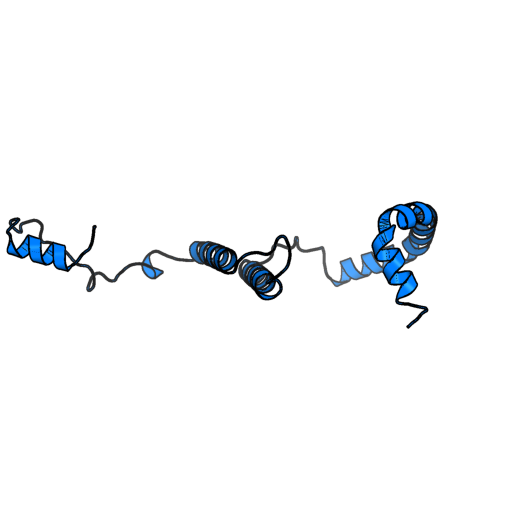-1.312 1.00 54.84 73 GLU A O 1
ATOM 592 N N . ASN A 1 74 ? 19.099 1.575 -3.314 1.00 54.94 74 ASN A N 1
ATOM 593 C CA . ASN A 1 74 ? 20.101 2.533 -3.826 1.00 54.94 74 ASN A CA 1
A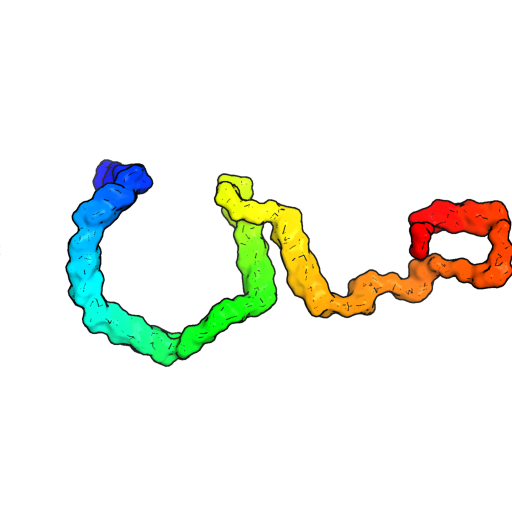TOM 594 C C . ASN A 1 74 ? 19.847 3.089 -5.252 1.00 54.94 74 ASN A C 1
ATOM 596 O O . ASN A 1 74 ? 20.759 3.651 -5.864 1.00 54.94 74 ASN A O 1
ATOM 600 N N . GLY A 1 75 ? 18.644 2.939 -5.816 1.00 57.16 75 GLY A N 1
ATOM 601 C CA . GLY A 1 75 ? 18.308 3.454 -7.153 1.00 57.16 75 GLY A CA 1
ATOM 602 C C . GLY A 1 75 ? 17.618 4.831 -7.116 1.00 57.16 75 GLY A C 1
ATOM 603 O O . GLY A 1 75 ? 16.748 5.050 -6.278 1.00 57.16 75 GLY A O 1
ATOM 604 N N . PRO A 1 76 ? 17.928 5.780 -8.021 1.00 48.03 76 PRO A N 1
ATOM 605 C CA . PRO A 1 76 ? 17.137 7.002 -8.148 1.00 48.03 76 PRO A CA 1
ATOM 606 C C . PRO A 1 76 ? 15.738 6.656 -8.688 1.00 48.03 76 PRO A C 1
ATOM 608 O O . PRO A 1 76 ? 15.607 6.216 -9.829 1.00 48.03 76 PRO A O 1
ATOM 611 N N . GLY A 1 77 ? 14.701 6.852 -7.868 1.00 61.25 77 GLY A N 1
ATOM 612 C CA . GLY A 1 77 ? 13.299 6.580 -8.223 1.00 61.25 77 GLY A CA 1
ATOM 613 C C . GLY A 1 77 ? 12.690 5.327 -7.584 1.00 61.25 77 GLY A C 1
ATOM 614 O O . GLY A 1 77 ? 11.681 4.830 -8.080 1.00 61.25 77 GLY A O 1
ATOM 615 N N . THR A 1 78 ? 13.295 4.797 -6.521 1.00 63.97 78 THR A N 1
ATOM 616 C CA . THR A 1 78 ? 12.794 3.621 -5.803 1.00 63.97 78 THR A CA 1
ATOM 617 C C . THR A 1 78 ? 11.831 4.033 -4.692 1.00 63.97 78 THR A C 1
ATOM 619 O O . THR A 1 78 ? 11.987 5.091 -4.084 1.00 63.97 78 THR A O 1
ATOM 622 N N . LEU A 1 79 ? 10.792 3.222 -4.469 1.00 68.31 79 LEU A N 1
ATOM 623 C CA . LEU A 1 79 ? 9.807 3.485 -3.422 1.00 68.31 79 LEU A CA 1
ATOM 624 C C . LEU A 1 79 ? 10.425 3.186 -2.058 1.00 68.31 79 LEU A C 1
ATOM 626 O O . LEU A 1 79 ? 10.985 2.110 -1.841 1.00 68.31 79 LEU A O 1
ATOM 630 N N . THR A 1 80 ? 10.276 4.118 -1.125 1.00 79.81 80 THR A N 1
ATOM 631 C CA . THR A 1 80 ? 10.711 3.926 0.261 1.00 79.81 80 THR A CA 1
ATOM 632 C C . THR A 1 80 ? 9.841 2.857 0.927 1.00 79.81 80 THR A C 1
ATOM 634 O O . THR A 1 80 ? 8.666 2.690 0.588 1.00 79.81 80 THR A O 1
ATOM 637 N N . GLN A 1 81 ? 10.375 2.146 1.924 1.00 79.19 81 GLN A N 1
ATOM 638 C CA . GLN A 1 81 ? 9.625 1.126 2.669 1.00 79.19 81 GLN A CA 1
ATOM 639 C C . GLN A 1 81 ? 8.287 1.656 3.223 1.00 79.19 81 GLN A C 1
ATOM 641 O O . GLN A 1 81 ? 7.276 0.949 3.190 1.00 79.19 81 GLN A O 1
ATOM 646 N N . ASP A 1 82 ? 8.261 2.908 3.683 1.00 81.50 82 ASP A N 1
ATOM 647 C CA . ASP A 1 82 ? 7.045 3.560 4.172 1.00 81.50 82 ASP A CA 1
ATOM 648 C C . ASP A 1 82 ? 6.022 3.807 3.056 1.00 81.50 82 ASP A C 1
ATOM 650 O O . ASP A 1 82 ? 4.829 3.583 3.259 1.00 81.50 82 ASP A O 1
ATOM 654 N N . GLU A 1 83 ? 6.464 4.182 1.854 1.00 80.62 83 GLU A N 1
ATOM 655 C CA . GLU A 1 83 ? 5.583 4.369 0.694 1.00 80.62 83 GLU A CA 1
ATOM 656 C C . GLU A 1 83 ? 4.947 3.040 0.273 1.00 80.62 83 GLU A C 1
ATOM 658 O O . GLU A 1 83 ? 3.736 2.971 0.052 1.00 80.62 83 GLU A O 1
ATOM 663 N N . VAL A 1 84 ? 5.730 1.957 0.262 1.00 84.31 84 VAL A N 1
ATOM 664 C CA . VAL A 1 84 ? 5.233 0.596 0.001 1.00 84.31 84 VAL A CA 1
ATOM 665 C C . VAL A 1 84 ? 4.226 0.160 1.066 1.00 84.31 84 VAL A C 1
ATOM 667 O O . VAL A 1 84 ? 3.186 -0.419 0.739 1.00 84.31 84 VAL A O 1
ATOM 670 N N . ARG A 1 85 ? 4.485 0.467 2.343 1.00 84.69 85 ARG A N 1
ATOM 671 C CA . ARG A 1 85 ? 3.573 0.151 3.450 1.00 84.69 85 ARG A CA 1
ATOM 672 C C . ARG A 1 85 ? 2.261 0.928 3.353 1.00 84.69 85 ARG A C 1
ATOM 674 O O . ARG A 1 85 ? 1.200 0.344 3.578 1.00 84.69 85 ARG A O 1
ATOM 681 N N . ILE A 1 86 ? 2.320 2.212 3.006 1.00 89.56 86 ILE A N 1
ATOM 682 C CA . ILE A 1 86 ? 1.136 3.056 2.811 1.00 89.56 86 ILE A CA 1
ATOM 683 C C . ILE A 1 86 ? 0.316 2.540 1.628 1.00 89.56 86 ILE A C 1
ATOM 685 O O . ILE A 1 86 ? -0.882 2.318 1.788 1.00 89.56 86 ILE A O 1
ATOM 689 N N . MET A 1 87 ? 0.941 2.276 0.475 1.00 85.81 87 MET A N 1
ATOM 690 C CA . MET A 1 87 ? 0.232 1.734 -0.691 1.00 85.81 87 MET A CA 1
ATOM 691 C C . MET A 1 87 ? -0.408 0.379 -0.388 1.00 85.81 87 MET A C 1
ATOM 693 O O . MET A 1 87 ? -1.586 0.184 -0.677 1.00 85.81 87 MET A O 1
ATOM 697 N N . GLY A 1 88 ? 0.322 -0.529 0.266 1.00 86.50 88 GLY A N 1
ATOM 698 C CA . GLY A 1 88 ? -0.229 -1.808 0.710 1.00 86.50 88 GLY A CA 1
ATOM 699 C C . GLY A 1 88 ? -1.431 -1.629 1.642 1.00 86.50 88 GLY A C 1
ATOM 700 O O . GLY A 1 88 ? -2.453 -2.284 1.457 1.00 86.50 88 GLY A O 1
ATOM 701 N N . GLY A 1 89 ? -1.348 -0.688 2.587 1.00 88.69 89 GLY A N 1
ATOM 702 C CA . GLY A 1 89 ? -2.450 -0.343 3.484 1.00 88.69 89 GLY A CA 1
ATOM 703 C C . GLY A 1 89 ? -3.672 0.232 2.762 1.00 88.69 89 GLY A C 1
ATOM 704 O O . GLY A 1 89 ? -4.795 -0.119 3.115 1.00 88.69 89 GLY A O 1
ATOM 705 N N . VAL A 1 90 ? -3.473 1.065 1.735 1.00 90.06 90 VAL A N 1
ATOM 706 C CA . VAL A 1 90 ? -4.554 1.611 0.891 1.00 90.06 90 VAL A CA 1
ATOM 707 C C . VAL A 1 90 ? -5.223 0.507 0.078 1.00 90.06 90 VAL A C 1
ATOM 709 O O . VAL A 1 90 ? -6.448 0.456 0.009 1.00 90.06 90 VAL A O 1
ATOM 712 N N . MET A 1 91 ? -4.439 -0.397 -0.509 1.00 87.81 91 MET A N 1
ATOM 713 C CA . MET A 1 91 ? -4.975 -1.536 -1.255 1.00 87.81 91 MET A CA 1
ATOM 714 C C . MET A 1 91 ? -5.794 -2.463 -0.350 1.00 87.81 91 MET A C 1
ATOM 716 O O . MET A 1 91 ? -6.863 -2.909 -0.759 1.00 87.81 91 MET A O 1
ATOM 720 N N . ASP A 1 92 ? -5.338 -2.686 0.886 1.00 87.62 92 ASP A N 1
ATOM 721 C CA . ASP A 1 92 ? -6.054 -3.482 1.889 1.00 87.62 92 ASP A CA 1
ATOM 722 C C . ASP A 1 92 ? -7.302 -2.760 2.428 1.00 87.62 92 ASP A C 1
ATOM 724 O O . ASP A 1 92 ? -8.279 -3.407 2.803 1.00 87.62 92 ASP A O 1
ATOM 728 N N . LEU A 1 93 ? -7.307 -1.421 2.458 1.00 89.00 93 LEU A N 1
ATOM 729 C CA . LEU A 1 93 ? -8.438 -0.626 2.945 1.00 89.00 93 LEU A CA 1
ATOM 730 C C . LEU A 1 93 ? -9.694 -0.814 2.091 1.00 89.00 93 LEU A C 1
ATOM 732 O O . LEU A 1 93 ? -10.796 -0.731 2.623 1.00 89.00 93 LEU A O 1
ATOM 736 N N . VAL A 1 94 ? -9.542 -1.093 0.793 1.00 86.38 94 VAL A N 1
ATOM 737 C CA . VAL A 1 94 ? -10.686 -1.284 -0.112 1.00 86.38 94 VAL A CA 1
ATOM 738 C C . VAL A 1 94 ? -11.542 -2.487 0.292 1.00 86.38 94 VAL A C 1
ATOM 740 O O . VAL A 1 94 ? -12.753 -2.466 0.086 1.00 86.38 94 VAL A O 1
ATOM 743 N N . ASP A 1 95 ? -10.926 -3.512 0.882 1.00 86.44 95 ASP A N 1
ATOM 744 C CA . ASP A 1 95 ? -11.614 -4.740 1.287 1.00 86.44 95 ASP A CA 1
ATOM 745 C C . ASP A 1 95 ? -11.923 -4.775 2.801 1.00 86.44 95 ASP A C 1
ATOM 747 O O . ASP A 1 95 ? -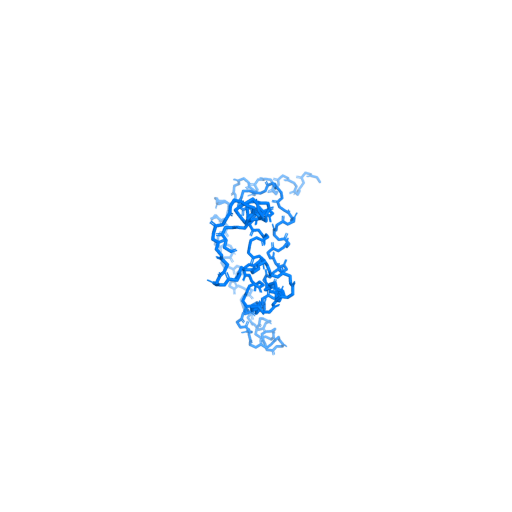12.646 -5.661 3.263 1.00 86.44 95 ASP A O 1
ATOM 751 N N . LYS A 1 96 ? -11.426 -3.798 3.577 1.00 91.06 96 LYS A N 1
ATOM 752 C CA . LYS A 1 96 ? -11.711 -3.669 5.014 1.00 91.06 96 LYS A CA 1
ATOM 753 C C . LYS A 1 96 ? -13.137 -3.197 5.269 1.00 91.06 96 LYS A C 1
ATOM 755 O O . LYS A 1 96 ? -13.624 -2.239 4.674 1.00 91.06 96 LYS A O 1
ATOM 760 N N . GLN A 1 97 ? -13.778 -3.819 6.249 1.00 92.25 97 GLN A N 1
ATOM 761 C CA . GLN A 1 97 ? -15.078 -3.420 6.771 1.00 92.25 97 GLN A CA 1
ATOM 762 C C . GLN A 1 97 ? -14.926 -2.759 8.144 1.00 92.25 97 GLN A C 1
ATOM 764 O O . GLN A 1 97 ? -13.944 -2.977 8.849 1.00 92.25 97 GLN A O 1
ATOM 769 N N . ALA A 1 98 ? -15.929 -1.980 8.567 1.00 92.31 98 ALA A N 1
ATOM 770 C CA . ALA A 1 98 ? -15.913 -1.310 9.874 1.00 92.31 98 ALA A CA 1
ATOM 771 C C . ALA A 1 98 ? -15.673 -2.293 11.034 1.00 92.31 98 ALA A C 1
ATOM 773 O O . ALA A 1 98 ? -14.934 -1.988 11.964 1.00 92.31 98 ALA A O 1
ATOM 774 N N . ARG A 1 99 ? -16.216 -3.513 10.931 1.00 91.88 99 ARG A N 1
ATOM 775 C CA . ARG A 1 99 ? -16.009 -4.580 11.918 1.00 91.88 99 ARG A CA 1
ATOM 776 C C . ARG A 1 99 ? -14.553 -5.020 12.084 1.00 91.88 99 ARG A C 1
ATOM 778 O O . ARG A 1 99 ? -14.206 -5.509 13.149 1.00 91.88 99 ARG A O 1
ATOM 785 N N . ASP A 1 100 ? -13.724 -4.842 11.057 1.00 90.44 100 ASP A N 1
ATOM 786 C CA . ASP A 1 100 ? -12.321 -5.266 11.068 1.00 90.44 100 ASP A CA 1
ATOM 787 C C . ASP A 1 100 ? -11.420 -4.236 11.777 1.00 90.44 100 ASP A C 1
ATOM 789 O O . ASP A 1 100 ? -10.252 -4.515 12.040 1.00 90.44 100 ASP A O 1
ATOM 793 N N . ALA A 1 101 ? -11.944 -3.036 12.061 1.00 89.25 101 ALA A N 1
ATOM 794 C CA . ALA A 1 101 ? -11.209 -1.931 12.681 1.00 89.25 101 ALA A CA 1
ATOM 795 C C . ALA A 1 101 ? -11.904 -1.320 13.915 1.00 89.25 101 ALA A C 1
ATOM 797 O O . ALA A 1 101 ? -11.305 -0.481 14.586 1.00 89.25 101 ALA A O 1
ATOM 798 N N . MET A 1 102 ? -13.154 -1.690 14.209 1.00 92.31 102 MET A N 1
ATOM 799 C CA . MET A 1 102 ? -13.896 -1.168 15.360 1.00 92.31 102 MET A CA 1
ATOM 800 C C . MET A 1 102 ? -13.449 -1.814 16.676 1.00 92.31 102 MET A C 1
ATOM 802 O O . MET A 1 102 ? -13.095 -2.991 16.716 1.00 92.31 102 MET A O 1
ATOM 806 N N . GLN A 1 103 ? -13.549 -1.055 17.768 1.00 90.62 103 GLN A N 1
ATOM 807 C CA . GLN A 1 103 ? -13.426 -1.584 19.123 1.00 90.62 103 GLN A CA 1
ATOM 808 C C . GLN A 1 103 ? -14.764 -2.224 19.544 1.00 90.62 103 GLN A C 1
ATOM 810 O O . GLN A 1 103 ? -15.809 -1.588 19.373 1.00 90.62 103 GLN A O 1
ATOM 815 N N . PRO A 1 104 ? -14.776 -3.454 20.091 1.00 92.31 104 PRO A N 1
ATOM 816 C CA . PRO A 1 104 ? -15.983 -4.053 20.658 1.00 92.31 104 PRO A CA 1
ATOM 817 C C . PRO A 1 104 ? -16.573 -3.176 21.762 1.00 92.31 104 PRO A C 1
ATOM 819 O O . PRO A 1 104 ? -15.824 -2.600 22.547 1.00 92.31 104 PRO A O 1
ATOM 822 N N . LEU A 1 105 ? -17.906 -3.122 21.864 1.00 89.31 105 LEU A N 1
ATOM 823 C CA . LEU A 1 105 ? -18.609 -2.235 22.802 1.00 89.31 105 LEU A CA 1
ATOM 824 C C . LEU A 1 105 ? -18.183 -2.436 24.267 1.00 89.31 105 LEU A C 1
ATOM 826 O O . LEU A 1 105 ? -18.126 -1.478 25.027 1.00 89.31 105 LEU A O 1
ATOM 830 N N . GLU A 1 106 ? -17.836 -3.666 24.645 1.00 89.00 106 GLU A N 1
ATOM 831 C CA . GLU A 1 106 ? -17.342 -4.017 25.985 1.00 89.00 106 GLU A CA 1
ATOM 832 C C . GLU A 1 106 ? -16.039 -3.294 26.355 1.00 89.00 106 GLU A C 1
ATOM 834 O O . GLU A 1 106 ? -15.771 -3.053 27.528 1.00 89.00 106 GLU A O 1
ATOM 839 N N . GLY A 1 107 ? -15.229 -2.942 25.355 1.00 86.62 107 GLY A N 1
ATOM 840 C CA . GLY A 1 107 ? -13.967 -2.229 25.517 1.00 86.62 107 GLY A CA 1
ATOM 841 C C . GLY A 1 107 ? -14.062 -0.736 25.209 1.00 86.62 107 GLY A C 1
ATOM 842 O O . GLY A 1 107 ? -13.017 -0.112 25.027 1.00 86.62 107 GLY A O 1
ATOM 843 N N . VAL A 1 108 ? -15.271 -0.179 25.082 1.00 91.06 108 VAL A N 1
ATOM 844 C CA . VAL A 1 108 ? -15.493 1.253 24.845 1.00 91.06 108 VAL A CA 1
ATOM 845 C C . VAL A 1 108 ? -15.703 1.955 26.181 1.00 91.06 108 VAL A C 1
ATOM 847 O O . VAL A 1 108 ? -16.595 1.602 26.952 1.00 91.06 108 VAL A O 1
ATOM 850 N N . TYR A 1 109 ? -14.900 2.986 26.439 1.00 90.25 109 TYR A N 1
ATOM 851 C CA . TYR A 1 109 ? -15.136 3.895 27.554 1.00 90.25 109 TYR A CA 1
ATOM 852 C C . TYR A 1 109 ? -16.399 4.718 27.274 1.00 90.25 109 TYR A C 1
ATOM 854 O O . TYR A 1 109 ? -16.461 5.457 26.293 1.00 90.25 109 TYR A O 1
ATOM 862 N N . MET A 1 110 ? -17.417 4.569 28.120 1.00 90.00 110 MET A N 1
ATOM 863 C CA . MET A 1 110 ? -18.696 5.265 27.986 1.00 90.00 110 MET A CA 1
ATOM 864 C C . MET A 1 110 ? -19.001 6.062 29.252 1.00 90.00 110 MET A C 1
ATOM 866 O O . MET A 1 110 ? -18.722 5.618 30.364 1.00 90.00 110 MET A O 1
ATOM 870 N N . LEU A 1 111 ? -19.605 7.233 29.067 1.00 89.44 111 LEU A N 1
ATOM 871 C CA . LEU A 1 111 ? -20.077 8.099 30.142 1.00 89.44 111 LEU A CA 1
ATOM 872 C C . LEU A 1 111 ? -21.603 8.084 30.176 1.00 89.44 111 LEU A C 1
ATOM 874 O O . LEU A 1 111 ? -22.257 8.116 29.133 1.00 89.44 111 LEU A O 1
ATOM 878 N N . ASP A 1 112 ? -22.165 8.059 31.379 1.00 90.00 112 ASP A N 1
ATOM 879 C CA . ASP A 1 112 ? -23.608 8.163 31.567 1.00 90.00 112 ASP A CA 1
ATOM 880 C C . ASP A 1 112 ? -24.085 9.597 31.271 1.00 90.00 112 ASP A C 1
ATOM 882 O O . ASP A 1 112 ? -23.475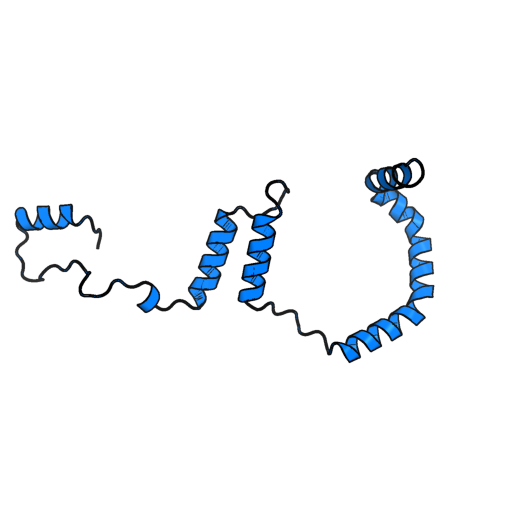 10.576 31.705 1.00 90.00 112 ASP A O 1
ATOM 886 N N . ILE A 1 113 ? -25.188 9.730 30.529 1.00 90.81 113 ILE A N 1
ATOM 887 C CA . ILE A 1 113 ? -25.753 11.026 30.116 1.00 90.81 113 ILE A CA 1
ATOM 888 C C . ILE A 1 113 ? -26.290 11.857 31.291 1.00 90.81 113 ILE A C 1
ATOM 890 O O . ILE A 1 113 ? -26.373 13.082 31.208 1.00 90.81 113 ILE A O 1
ATOM 894 N N . HIS A 1 114 ? -26.666 11.204 32.383 1.00 91.81 114 HIS A N 1
ATOM 895 C CA . HIS A 1 114 ? -27.181 11.825 33.594 1.00 91.81 114 HIS A CA 1
ATOM 896 C C . HIS A 1 114 ? -26.099 12.004 34.666 1.00 91.81 114 HIS A C 1
ATOM 898 O O . HIS A 1 114 ? -26.389 12.572 35.722 1.00 91.81 114 HIS A O 1
ATOM 904 N N . ALA A 1 115 ? -24.861 11.559 34.418 1.00 88.12 115 ALA A N 1
ATOM 905 C CA . ALA A 1 115 ? -23.773 11.733 35.368 1.00 88.12 115 ALA A CA 1
ATOM 906 C C . ALA A 1 115 ? -23.447 13.227 35.563 1.00 88.12 115 ALA A C 1
ATOM 908 O O . ALA A 1 115 ? -23.151 13.936 34.596 1.00 88.12 115 ALA A O 1
ATOM 909 N N . PRO A 1 116 ? -23.457 13.735 36.810 1.00 87.12 116 PRO A N 1
ATOM 910 C CA . PRO A 1 116 ? -23.049 15.102 37.081 1.00 87.12 116 PRO A CA 1
ATOM 911 C C . PRO A 1 116 ? -21.539 15.253 36.870 1.00 87.12 116 PRO A C 1
ATOM 913 O O . PRO A 1 116 ? -20.739 14.467 37.386 1.00 87.12 116 PRO A O 1
ATOM 916 N N . LEU A 1 117 ? -21.144 16.313 36.161 1.00 88.88 117 LEU A N 1
ATOM 917 C CA . LEU A 1 117 ? -19.742 16.643 35.917 1.00 88.88 117 LEU A CA 1
ATOM 918 C C . LEU A 1 117 ? -19.052 17.043 37.232 1.00 88.88 117 LEU A C 1
ATOM 920 O O . LEU A 1 117 ? -19.086 18.199 37.654 1.00 88.88 117 LEU A O 1
ATOM 924 N N . THR A 1 118 ? -18.443 16.063 37.891 1.00 92.12 118 THR A N 1
ATOM 925 C CA . THR A 1 118 ? -17.806 16.211 39.205 1.00 92.12 118 THR A CA 1
ATOM 926 C C . THR A 1 118 ? -16.294 16.024 39.058 1.00 92.12 118 THR A C 1
ATOM 928 O O . THR A 1 118 ? -15.845 15.325 38.157 1.00 92.12 118 THR A O 1
ATOM 931 N N . ARG A 1 119 ? -15.489 16.615 39.951 1.00 90.50 119 ARG A N 1
ATOM 932 C CA . ARG A 1 119 ? -14.018 16.463 39.964 1.00 90.50 119 ARG A CA 1
ATOM 933 C C . ARG A 1 119 ? -13.504 15.016 39.801 1.00 90.50 119 ARG A C 1
ATOM 935 O O . ARG A 1 119 ? -12.667 14.842 38.926 1.00 90.50 119 ARG A O 1
ATOM 942 N N . PRO A 1 120 ? -14.007 13.996 40.530 1.00 90.62 120 PRO A N 1
ATOM 943 C CA . PRO A 1 120 ? -13.560 12.614 40.339 1.00 90.62 120 PRO A CA 1
ATOM 944 C C . PRO A 1 120 ? -13.873 12.084 38.934 1.00 90.62 120 PRO A C 1
ATOM 946 O O . PRO A 1 120 ? -13.023 11.461 38.319 1.00 90.62 120 PRO A O 1
ATOM 949 N N . LEU A 1 121 ? -15.040 12.419 38.368 1.00 89.31 121 LEU A N 1
ATOM 950 C CA . LEU A 1 121 ? -15.378 12.037 36.993 1.00 89.31 121 LEU A CA 1
ATOM 951 C C . LEU A 1 121 ? -14.432 12.697 35.976 1.00 89.31 121 LEU A C 1
ATOM 953 O O . LEU A 1 121 ? -14.067 12.093 34.974 1.00 89.31 121 LEU A O 1
ATOM 957 N N . LEU A 1 122 ? -14.021 13.941 36.233 1.00 89.88 122 LEU A N 1
ATOM 958 C CA . LEU A 1 122 ? -13.068 14.658 35.385 1.00 89.88 122 LEU A CA 1
ATOM 959 C C . LEU A 1 122 ? -11.667 14.027 35.434 1.00 89.88 122 LEU A C 1
ATOM 961 O O . LEU A 1 122 ? -10.989 13.965 34.410 1.00 89.88 122 LEU A O 1
ATOM 965 N N . GLU A 1 123 ? -11.247 13.568 36.615 1.00 91.75 123 GLU A N 1
ATOM 966 C CA . GLU A 1 123 ? -9.995 12.831 36.815 1.00 91.75 123 GLU A CA 1
ATOM 967 C C . GLU A 1 123 ? -10.035 11.470 36.107 1.00 91.75 123 GLU A C 1
ATOM 969 O O . GLU A 1 123 ? -9.076 11.127 35.418 1.00 91.75 123 GLU A O 1
ATOM 974 N N . ASP A 1 124 ? -11.165 10.758 36.168 1.00 90.88 124 ASP A N 1
ATOM 975 C CA . ASP A 1 124 ? -11.368 9.489 35.459 1.00 90.88 124 ASP A CA 1
ATOM 976 C C . ASP A 1 124 ? -11.314 9.661 33.929 1.00 90.88 124 ASP A C 1
ATOM 978 O O . ASP A 1 124 ? -10.660 8.878 33.238 1.00 90.88 124 ASP A O 1
ATOM 982 N N . ILE A 1 125 ? -11.939 10.711 33.379 1.00 91.31 125 ILE A N 1
ATOM 983 C CA . ILE A 1 125 ? -11.877 11.027 31.938 1.00 91.31 125 ILE A CA 1
ATOM 984 C C . ILE A 1 125 ? -10.444 11.385 31.521 1.00 91.31 125 ILE A C 1
ATOM 986 O O . ILE A 1 125 ? -9.961 10.936 30.479 1.00 91.31 125 ILE A O 1
ATOM 990 N N . ALA A 1 126 ? -9.744 12.186 32.330 1.00 91.12 126 ALA A N 1
ATOM 991 C CA . ALA A 1 126 ? -8.360 12.566 32.061 1.00 91.12 126 ALA A CA 1
ATOM 992 C C . ALA A 1 126 ? -7.413 11.356 32.117 1.00 91.12 126 ALA A C 1
ATOM 994 O O . ALA A 1 126 ? -6.494 11.266 31.303 1.00 91.12 126 ALA A O 1
ATOM 995 N N . ALA A 1 127 ? -7.662 10.415 33.031 1.00 91.75 127 ALA A N 1
ATOM 996 C CA . ALA A 1 127 ? -6.929 9.158 33.124 1.00 91.75 127 ALA A CA 1
ATOM 997 C C . ALA A 1 127 ? -7.213 8.224 31.936 1.00 91.75 127 ALA A C 1
ATOM 999 O O . ALA A 1 127 ? -6.298 7.546 31.471 1.00 91.75 127 ALA A O 1
ATOM 1000 N N . ALA A 1 128 ? -8.445 8.216 31.412 1.00 89.94 128 ALA A N 1
ATOM 1001 C CA . ALA A 1 128 ? -8.798 7.468 30.205 1.00 89.94 128 ALA A CA 1
ATOM 1002 C C . ALA A 1 128 ? -8.090 8.013 28.949 1.00 89.94 128 ALA A C 1
ATOM 1004 O O . ALA A 1 128 ? -7.773 7.254 28.037 1.00 89.94 128 ALA A O 1
ATOM 1005 N N . GLY A 1 129 ? -7.809 9.322 28.895 1.00 91.31 129 GLY A N 1
ATOM 1006 C CA . GLY A 1 129 ? -6.956 9.925 27.864 1.00 91.31 129 GLY A CA 1
ATOM 1007 C C . GLY A 1 129 ? -7.539 9.905 26.444 1.00 91.31 129 GLY A C 1
ATOM 1008 O O . GLY A 1 129 ? -6.820 10.148 25.473 1.00 91.31 129 GLY A O 1
ATOM 1009 N N . HIS A 1 130 ? -8.834 9.623 26.299 1.00 89.62 130 HIS A N 1
ATOM 1010 C CA . HIS A 1 130 ? -9.529 9.634 25.016 1.00 89.62 130 HIS A CA 1
ATOM 1011 C C . HIS A 1 130 ? -10.053 11.038 24.691 1.00 89.62 130 HIS A C 1
ATOM 1013 O O . HIS A 1 130 ? -10.648 11.705 25.534 1.00 89.62 130 HIS A O 1
ATOM 1019 N N . SER A 1 131 ? -9.852 11.498 23.449 1.00 87.62 131 SER A N 1
ATOM 1020 C CA . SER A 1 131 ? -10.440 12.769 22.994 1.00 87.62 131 SER A CA 1
ATOM 1021 C C . SER A 1 131 ? -11.947 12.661 22.736 1.00 87.62 131 SER A C 1
ATOM 1023 O O . SER A 1 131 ? -12.626 13.689 22.767 1.00 87.62 131 SER A O 1
ATOM 1025 N N . ARG A 1 132 ? -12.431 11.464 22.390 1.00 83.81 132 ARG A N 1
ATOM 1026 C CA . ARG A 1 132 ? -13.816 11.113 22.069 1.00 83.81 132 ARG A CA 1
ATOM 1027 C C . ARG A 1 132 ? -14.062 9.659 22.426 1.00 83.81 132 ARG A C 1
ATOM 1029 O O . ARG A 1 132 ? -13.099 8.878 22.252 1.00 83.81 132 ARG A O 1
#

Radius of gyration: 31.02 Å; chains: 1; bounding box: 67×37×84 Å

Secondary structure (DSSP, 8-state):
-TTTHHHHHHHHHHHHHHHHHHHHHHHHHHHHHHHHHHHHHHHHHHHH-S-------HHHHHHHHHHHHHS-TTSTTPPPHHHHHHHHHHHHHTT--GGGTPPPGGGS----TT----HHHHHHHHHH----

InterPro domains:
  IPR002550 CNNM, transmembrane domain [PF01595] (1-68)
  IPR002550 CNNM, transmembrane domain [PS51846] (1-83)
  IPR045095 Ancient conserved domain protein family [PTHR12064] (1-132)
  IPR046342 CBS domain superfamily [G3DSA:3.10.580.10] (81-132)

Sequence (132 aa):
VFGEIIPQAVCTKYRLPIGANLAWLVWLLQGLLLPIAYPIARVLDWALGENHPTMYRRAELKELTRQHGIDNENGPGTLTQDEVRIMGGVMDLVDKQARDAMQPLEGVYMLDIHAPLTRPLLEDIAAAGHSR

Foldseek 3Di:
DVPPVVVVVVCVVCVVVVCVVCVVVVVVVCVVCVVVVVVVVVVVCVVVDPPPPCPPDLVRVLVVLVCQQPPPPPDDPGQDPVNSVVVNVVSVVVVDDCVNPDDPPVPDDDDDPPDPPDPVVVVVVVVVVDPD

pLDDT: mean 79.62, std 12.15, range [48.03, 92.31]